Protein 3C9P (pdb70)

Solvent-accessible surface area: 6958 Å² total

Radius of gyration: 13.34 Å; Cα contacts (8 Å, |Δi|>4): 160; chains: 1; bounding box: 28×32×32 Å

Foldseek 3Di:
DAPCVQQFAQQVVLVVLQVLLVVLVFHSVQLLLLVCQAQVQDSVRSVVSNVPRHGNLRCLVVRPDGDPLLCVLFDDDPHDTLNPDPPPSSSVVSSRSLSVVSSVPDGSVRSCVVRVDDD

CATH classification: 1.10.8.290

B-factor: mean 17.33, std 6.87, range [8.44, 56.8]

Structure (mmCIF, N/CA/C/O backbone):
data_3C9P
#
_entry.id   3C9P
#
_cell.length_a   43.787
_cell.length_b   48.734
_cell.length_c   58.314
_cell.angle_alpha   90.00
_cell.angle_beta   90.00
_cell.angle_gamma   90.00
#
_symmetry.space_group_name_H-M   'P 21 21 21'
#
loop_
_entity.id
_entity.type
_entity.pdbx_description
1 polymer 'Uncharacterized protein SP1917'
2 non-polymer 1,2-ETHANEDIOL
3 water water
#
loop_
_atom_site.group_PDB
_atom_site.id
_atom_site.type_symbol
_atom_site.label_atom_id
_atom_site.label_alt_id
_atom_site.label_comp_id
_atom_site.label_asym_id
_atom_site.label_entity_id
_atom_site.label_seq_id
_atom_site.pdbx_PDB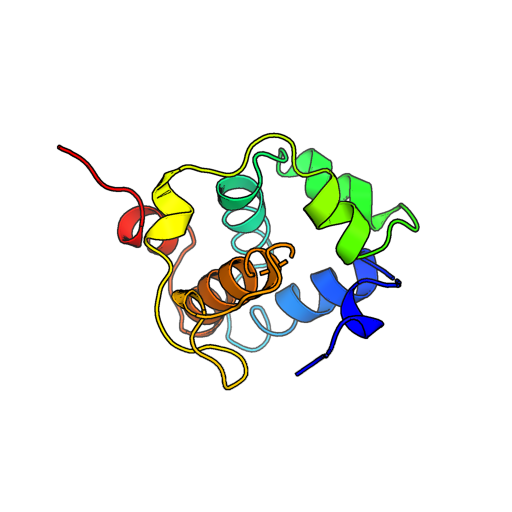_ins_code
_atom_site.Cartn_x
_atom_site.Cartn_y
_atom_site.Cartn_z
_atom_site.occupancy
_atom_site.B_iso_or_equiv
_atom_site.auth_seq_id
_atom_site.auth_comp_id
_atom_site.auth_asym_id
_atom_site.auth_atom_id
_atom_site.pdbx_PDB_model_num
ATOM 1 N N . ASN A 1 2 ? 19.170 7.313 8.531 1.00 33.06 -1 ASN A N 1
ATOM 2 C CA . ASN A 1 2 ? 18.320 7.910 7.448 1.00 32.90 -1 ASN A CA 1
ATOM 3 C C . ASN A 1 2 ? 18.669 9.383 7.114 1.00 32.40 -1 ASN A C 1
ATOM 4 O O . ASN A 1 2 ? 17.813 10.154 6.653 1.00 32.51 -1 ASN A O 1
ATOM 6 N N . ALA A 1 3 ? 19.924 9.769 7.352 1.00 31.78 0 ALA A N 1
ATOM 7 C CA . ALA A 1 3 ? 20.450 11.057 6.876 1.00 30.60 0 ALA A CA 1
ATOM 8 C C . ALA A 1 3 ? 20.771 10.976 5.381 1.00 29.72 0 ALA A C 1
ATOM 9 O O . ALA A 1 3 ? 21.721 10.283 4.965 1.00 30.11 0 ALA A O 1
ATOM 19 N N . SER A 1 5 ? 20.931 13.858 3.129 1.00 21.07 2 SER A N 1
ATOM 20 C CA . SER A 1 5 ? 21.450 15.068 2.520 1.00 17.94 2 SER A CA 1
ATOM 21 C C . SER A 1 5 ? 22.918 15.276 2.875 1.00 17.09 2 SER A C 1
ATOM 22 O O . SER A 1 5 ? 23.513 14.487 3.629 1.00 16.30 2 SER A O 1
ATOM 25 N N . GLN A 1 6 ? 23.484 16.357 2.339 1.00 15.93 3 GLN A N 1
ATOM 26 C CA . GLN A 1 6 ? 24.877 16.732 2.576 1.00 15.32 3 GLN A CA 1
ATOM 27 C C . GLN A 1 6 ? 25.124 17.206 4.016 1.00 14.42 3 GLN A C 1
ATOM 28 O O . GLN A 1 6 ? 26.270 17.321 4.436 1.00 14.46 3 GLN A O 1
ATOM 34 N N . LYS A 1 7 ? 24.054 17.464 4.767 1.00 13.29 4 LYS A N 1
ATOM 35 C CA . LYS A 1 7 ? 24.167 17.680 6.218 1.00 12.42 4 LYS A CA 1
ATOM 36 C C . LYS A 1 7 ? 24.936 16.526 6.887 1.00 11.99 4 LYS A C 1
ATOM 37 O O . LYS A 1 7 ? 25.685 16.745 7.839 1.00 11.52 4 LYS A O 1
ATOM 43 N N . LEU A 1 8 ? 24.773 15.314 6.370 1.00 11.16 5 LEU A N 1
ATOM 44 C CA . LEU A 1 8 ? 25.544 14.164 6.861 1.00 12.38 5 LEU A CA 1
ATOM 45 C C . LEU A 1 8 ? 27.071 14.380 6.838 1.00 12.77 5 LEU A C 1
ATOM 46 O O . LEU A 1 8 ? 27.787 13.934 7.739 1.00 13.37 5 LEU A O 1
ATOM 51 N N . TYR A 1 9 ? 27.565 15.031 5.797 1.00 12.74 6 TYR A N 1
ATOM 52 C CA . TYR A 1 9 ? 29.009 15.177 5.619 1.00 13.03 6 TYR A CA 1
ATOM 53 C C . TYR A 1 9 ? 29.661 15.908 6.789 1.00 13.09 6 TYR A C 1
ATOM 54 O O . TYR A 1 9 ? 30.840 15.713 7.050 1.00 14.09 6 TYR A O 1
ATOM 63 N N . ASN A 1 10 ? 28.902 16.766 7.471 1.00 13.53 7 ASN A N 1
ATOM 64 C CA . ASN A 1 10 ? 29.460 17.592 8.517 1.00 14.11 7 ASN A CA 1
ATOM 65 C C . ASN A 1 10 ? 29.174 17.065 9.906 1.00 13.94 7 ASN A C 1
ATOM 66 O O . ASN A 1 10 ? 29.600 17.675 10.884 1.00 14.53 7 ASN A O 1
ATOM 79 N N . LYS A 1 12 ? 29.848 14.533 12.983 1.00 11.81 9 LYS A N 1
ATOM 80 C CA . LYS A 1 12 ? 31.115 13.955 13.444 1.00 12.40 9 LYS A CA 1
ATOM 81 C C . LYS A 1 12 ? 31.254 12.478 13.095 1.00 11.28 9 LYS A C 1
ATOM 82 O O . LYS A 1 12 ? 30.334 11.691 13.323 1.00 11.16 9 LYS A O 1
ATOM 88 N N . PHE A 1 13 ? 32.416 12.106 12.543 1.00 11.35 10 PHE A N 1
ATOM 89 C CA . PHE A 1 13 ? 32.689 10.708 12.221 1.00 10.92 10 PHE A CA 1
ATOM 90 C C . PHE A 1 13 ? 32.363 9.757 13.373 1.00 11.05 10 PHE A C 1
ATOM 91 O O . PHE A 1 13 ? 31.694 8.741 13.182 1.00 11.53 10 PHE A O 1
ATOM 99 N N . ALA A 1 14 ? 32.839 10.070 14.570 1.00 10.33 11 ALA A N 1
ATOM 100 C CA . ALA A 1 14 ? 32.818 9.074 15.629 1.00 10.97 11 ALA A CA 1
ATOM 101 C C . ALA A 1 14 ? 31.385 8.659 15.997 1.00 11.17 11 ALA A C 1
ATOM 102 O O . ALA A 1 14 ? 31.074 7.479 16.020 1.00 11.01 11 ALA A O 1
ATOM 104 N N . ALA A 1 15 ? 30.508 9.626 16.251 1.00 10.73 12 ALA A N 1
ATOM 105 C CA . ALA A 1 15 ? 29.106 9.334 16.508 1.00 11.76 12 ALA A CA 1
ATOM 106 C C . ALA A 1 15 ? 28.397 8.607 15.382 1.00 11.87 12 ALA A C 1
ATOM 107 O O . ALA A 1 15 ? 27.638 7.662 15.622 1.00 11.84 12 ALA A O 1
ATOM 109 N N . VAL A 1 16 ? 28.601 9.061 14.149 1.00 11.62 13 VAL A N 1
ATOM 110 C CA . VAL A 1 16 ? 27.982 8.376 13.001 1.00 11.46 13 VAL A CA 1
ATOM 111 C C . VAL A 1 16 ? 28.451 6.907 12.895 1.00 11.60 13 VAL A C 1
ATOM 112 O O . VAL A 1 16 ? 27.630 5.995 12.695 1.00 9.57 13 VAL A O 1
ATOM 116 N N . TYR A 1 17 ? 29.767 6.691 12.998 1.00 10.90 14 TYR A N 1
ATOM 117 C CA . TYR A 1 17 ? 30.331 5.358 12.873 1.00 11.85 14 TYR A CA 1
ATOM 118 C C . TYR A 1 17 ? 29.900 4.449 14.018 1.00 11.70 14 TYR A C 1
ATOM 119 O O . TYR A 1 17 ? 29.570 3.249 13.804 1.00 12.34 14 TYR A O 1
ATOM 128 N N . LEU A 1 18 ? 29.875 4.998 15.234 1.00 11.73 15 LEU A N 1
ATOM 129 C CA . LEU A 1 18 ? 29.386 4.226 16.388 1.00 12.18 15 LEU A CA 1
ATOM 130 C C . LEU A 1 18 ? 27.900 3.837 16.284 1.00 12.58 15 LEU A C 1
ATOM 131 O O . LEU A 1 18 ? 27.486 2.760 16.743 1.00 12.78 15 LEU A O 1
ATOM 136 N N . ALA A 1 19 ? 27.101 4.684 15.646 1.00 13.19 16 ALA A N 1
ATOM 137 C CA . ALA A 1 19 ? 25.711 4.306 15.347 1.00 13.71 16 ALA A CA 1
ATOM 138 C C . ALA A 1 19 ? 25.604 3.135 14.364 1.00 14.33 16 ALA A C 1
ATOM 139 O O . ALA A 1 19 ? 24.697 2.314 14.499 1.00 14.25 16 ALA A O 1
ATOM 141 N N . LEU A 1 20 ? 26.496 3.066 13.363 1.00 14.80 17 LEU A N 1
ATOM 142 C CA . LEU A 1 20 ? 26.566 1.893 12.459 1.00 15.95 17 LEU A CA 1
ATOM 143 C C . LEU A 1 20 ? 26.827 0.615 13.259 1.00 16.24 17 LEU A C 1
ATOM 144 O O . LEU A 1 20 ? 26.138 -0.403 13.107 1.00 15.96 17 LEU A O 1
ATOM 149 N N . ILE A 1 21 ? 27.831 0.685 14.126 1.00 15.99 18 ILE A N 1
ATOM 150 C CA . ILE A 1 21 ? 28.168 -0.431 15.016 1.00 16.52 18 ILE A CA 1
ATOM 151 C C . ILE A 1 21 ? 26.985 -0.832 15.896 1.00 15.87 18 ILE A C 1
ATOM 152 O O . ILE A 1 21 ? 26.692 -2.020 16.048 1.00 16.03 18 ILE A O 1
ATOM 157 N N . ALA A 1 22 ? 26.295 0.151 16.457 1.00 15.52 19 ALA A N 1
ATOM 158 C CA . ALA A 1 22 ? 25.153 -0.144 17.320 1.00 15.16 19 ALA A CA 1
ATOM 159 C C . ALA A 1 22 ? 24.069 -0.918 16.566 1.00 15.10 19 ALA A C 1
ATOM 160 O O . ALA A 1 22 ? 23.489 -1.819 17.135 1.00 14.21 19 ALA A O 1
ATOM 162 N N . LYS A 1 23 ? 23.792 -0.529 15.310 1.00 15.17 20 LYS A N 1
ATOM 163 C CA A LYS A 1 23 ? 22.844 -1.239 14.446 0.50 15.42 20 LYS A CA 1
ATOM 164 C CA B LYS A 1 23 ? 22.833 -1.239 14.454 0.50 15.42 20 LYS A CA 1
ATOM 165 C C . LYS A 1 23 ? 23.239 -2.702 14.318 1.00 15.18 20 LYS A C 1
ATOM 166 O O . LYS A 1 23 ? 22.403 -3.600 14.463 1.00 15.08 20 LYS A O 1
ATOM 177 N N . VAL A 1 24 ? 24.522 -2.944 14.038 1.00 13.78 21 VAL A N 1
ATOM 178 C CA . VAL A 1 24 ? 24.981 -4.317 13.864 1.00 13.68 21 VAL A CA 1
ATOM 179 C C . VAL A 1 24 ? 24.937 -5.101 15.180 1.00 12.74 21 VAL A C 1
ATOM 180 O O . VAL A 1 24 ? 24.498 -6.258 15.214 1.00 13.12 21 VAL A O 1
ATOM 184 N N . GLU A 1 25 ? 25.361 -4.480 16.272 1.00 12.31 22 GLU A N 1
ATOM 185 C CA . GLU A 1 25 ? 25.334 -5.183 17.568 1.00 12.87 22 GLU A CA 1
ATOM 186 C C . GLU A 1 25 ? 23.931 -5.502 18.022 1.00 12.94 22 GLU A C 1
ATOM 187 O O . GLU A 1 25 ? 23.704 -6.571 18.603 1.00 13.15 22 GLU A O 1
ATOM 193 N N . ARG A 1 26 ? 22.986 -4.590 17.769 1.00 12.83 23 ARG A N 1
ATOM 194 C CA . ARG A 1 26 ? 21.562 -4.822 18.094 1.00 14.19 23 ARG A CA 1
ATOM 195 C C . ARG A 1 26 ? 20.987 -6.049 17.390 1.00 13.93 23 ARG A C 1
ATOM 196 O O . ARG A 1 26 ? 20.009 -6.672 17.865 1.00 13.96 23 ARG A O 1
ATOM 204 N N . LYS A 1 27 ? 21.597 -6.399 16.264 1.00 14.48 24 LYS A N 1
ATOM 205 C CA . LYS A 1 27 ? 21.186 -7.589 15.505 1.00 15.82 24 LYS A CA 1
ATOM 206 C C . LYS A 1 27 ? 22.122 -8.774 15.688 1.00 16.10 24 LYS A C 1
ATOM 207 O O . LYS A 1 27 ? 22.119 -9.707 14.869 1.00 17.22 24 LYS A O 1
ATOM 213 N N . GLY A 1 28 ? 22.898 -8.748 16.757 1.00 15.77 25 GLY A N 1
ATOM 214 C CA . GLY A 1 28 ? 23.734 -9.888 17.127 1.00 17.05 25 GLY A CA 1
ATOM 215 C C . GLY A 1 28 ? 25.088 -9.990 16.439 1.00 17.42 25 GLY A C 1
ATOM 216 O O . GLY A 1 28 ? 25.829 -10.955 16.671 1.00 17.75 25 GLY A O 1
ATOM 217 N N . GLY A 1 29 ? 25.420 -9.002 15.603 1.00 17.36 26 GLY A N 1
ATOM 218 C CA . GLY A 1 29 ? 26.725 -8.962 14.952 1.00 16.75 26 GLY A CA 1
ATOM 219 C C . GLY A 1 29 ? 27.824 -8.384 15.841 1.00 16.66 26 GLY A C 1
ATOM 220 O O . GLY A 1 29 ? 27.587 -8.060 17.008 1.00 17.21 26 GLY A O 1
ATOM 221 N N . LYS A 1 30 ? 29.020 -8.220 15.275 1.00 16.49 27 LYS A N 1
ATOM 222 C CA A LYS A 1 30 ? 30.200 -7.809 16.049 0.50 16.07 27 LYS A CA 1
ATOM 223 C CA B LYS A 1 30 ? 30.201 -7.805 16.048 0.50 15.73 27 LYS A CA 1
ATOM 224 C C . LYS A 1 30 ? 30.799 -6.512 15.506 1.00 15.02 27 LYS A C 1
ATOM 225 O O . LYS A 1 30 ? 30.883 -6.328 14.303 1.00 13.43 27 LYS A O 1
ATOM 236 N N . ALA A 1 31 ? 31.248 -5.636 16.401 1.00 13.94 28 ALA A N 1
ATOM 237 C CA . ALA A 1 31 ? 31.900 -4.383 15.999 1.00 13.89 28 ALA A CA 1
ATOM 238 C C . ALA A 1 31 ? 33.061 -4.614 15.029 1.00 14.29 28 ALA A C 1
ATOM 239 O O . ALA A 1 31 ? 33.247 -3.846 14.059 1.00 13.36 28 ALA A O 1
ATOM 241 N N . GLU A 1 32 ? 33.855 -5.654 15.298 1.00 12.80 29 GLU A N 1
ATOM 242 C CA . GLU A 1 32 ? 34.998 -5.982 14.455 1.00 13.57 29 GLU A CA 1
ATOM 243 C C . GLU A 1 32 ? 34.605 -6.167 12.989 1.00 12.88 29 GLU A C 1
ATOM 244 O O . GLU A 1 32 ? 35.347 -5.772 12.112 1.00 11.94 29 GLU A O 1
ATOM 250 N N . SER A 1 33 ? 33.424 -6.727 12.718 1.00 12.29 30 SER A N 1
ATOM 251 C CA A SER A 1 33 ? 32.979 -6.947 11.337 0.50 11.85 30 SER A CA 1
ATOM 252 C CA B SER A 1 33 ? 33.028 -6.958 11.334 0.50 12.36 30 SER A CA 1
ATOM 253 C C . SER A 1 33 ? 32.798 -5.634 10.571 1.00 12.21 30 SER A C 1
ATOM 254 O O . SER A 1 33 ? 33.083 -5.548 9.356 1.00 11.82 30 SER A O 1
ATOM 259 N N . VAL A 1 34 ? 32.307 -4.621 11.277 1.00 11.87 31 VAL A N 1
ATOM 260 C CA . VAL A 1 34 ? 32.134 -3.280 10.727 1.00 11.15 31 VAL A CA 1
ATOM 261 C C . VAL A 1 34 ? 33.476 -2.674 10.381 1.00 11.03 31 VAL A C 1
ATOM 262 O O . VAL A 1 34 ? 33.640 -2.129 9.266 1.00 10.44 31 VAL A O 1
ATOM 266 N N . HIS A 1 35 ? 34.433 -2.753 11.310 1.00 10.59 32 HIS A N 1
ATOM 267 C CA . HIS A 1 35 ? 35.782 -2.237 11.037 1.00 10.91 32 HIS A CA 1
ATOM 268 C C . HIS A 1 35 ? 36.359 -2.908 9.781 1.00 11.35 32 HIS A C 1
ATOM 269 O O . HIS A 1 35 ? 36.988 -2.245 8.962 1.00 11.97 32 HIS A O 1
ATOM 276 N N . GLN A 1 36 ? 36.190 -4.230 9.684 1.00 11.50 33 GLN A N 1
ATOM 277 C CA A GLN A 1 36 ? 36.732 -5.029 8.577 0.50 11.98 33 GLN A CA 1
ATOM 278 C CA B GLN A 1 36 ? 36.737 -5.018 8.570 0.50 11.98 33 GLN A CA 1
ATOM 279 C C . GLN A 1 36 ? 36.155 -4.592 7.217 1.00 11.77 33 GLN A C 1
ATOM 280 O O . GLN A 1 36 ? 36.896 -4.386 6.264 1.00 10.77 33 GLN A O 1
ATOM 291 N N . VAL A 1 37 ? 34.834 -4.446 7.120 1.00 11.50 34 VAL A N 1
ATOM 292 C CA . VAL A 1 37 ? 34.244 -4.021 5.818 1.00 11.12 34 VAL A CA 1
ATOM 293 C C . VAL A 1 37 ? 34.552 -2.540 5.504 1.00 11.76 34 VAL A C 1
ATOM 294 O O . VAL A 1 37 ? 34.704 -2.175 4.343 1.00 11.68 34 VAL A O 1
ATOM 298 N N . THR A 1 38 ? 34.671 -1.701 6.534 1.00 10.69 35 THR A N 1
ATOM 299 C CA . THR A 1 38 ? 35.017 -0.297 6.328 1.00 11.08 35 THR A CA 1
ATOM 300 C C . THR A 1 38 ? 36.457 -0.212 5.786 1.00 11.65 35 THR A C 1
ATOM 301 O O . THR A 1 38 ? 36.724 0.516 4.825 1.00 12.30 35 THR A O 1
ATOM 305 N N . SER A 1 39 ? 37.368 -0.922 6.433 1.00 10.72 36 SER A N 1
ATOM 306 C CA . SER A 1 39 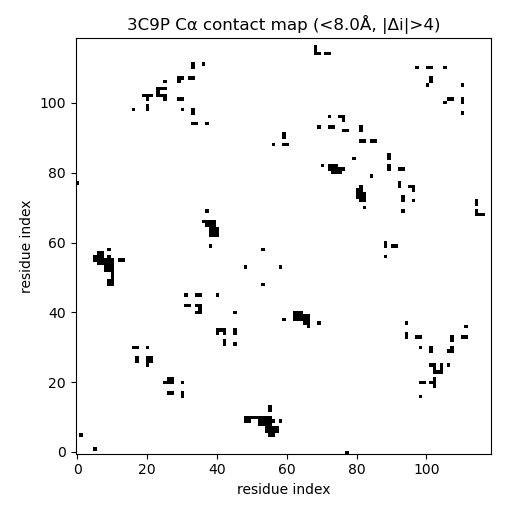? 38.766 -1.014 5.986 1.00 11.28 36 SER A CA 1
ATOM 307 C C . SER A 1 39 ? 38.883 -1.520 4.527 1.00 11.81 36 SER A C 1
ATOM 308 O O . SER A 1 39 ? 39.601 -0.950 3.709 1.00 11.26 36 SER A O 1
ATOM 311 N N . TRP A 1 40 ? 38.157 -2.586 4.215 1.00 11.86 37 TRP A N 1
ATOM 312 C CA . TRP A 1 40 ? 38.136 -3.135 2.859 1.00 12.21 37 TRP A CA 1
ATOM 313 C C . TRP A 1 40 ? 37.705 -2.092 1.826 1.00 11.87 37 TRP A C 1
ATOM 314 O O . TRP A 1 40 ? 38.379 -1.882 0.819 1.00 11.13 37 TRP A O 1
ATOM 325 N N . LEU A 1 41 ? 36.606 -1.408 2.108 1.00 10.86 38 LEU A N 1
ATOM 326 C CA . LEU A 1 41 ? 36.051 -0.420 1.187 1.00 12.19 38 LEU A CA 1
ATOM 327 C C . LEU A 1 41 ? 36.968 0.763 0.932 1.00 11.98 38 LEU A C 1
ATOM 328 O O . LEU A 1 41 ? 37.171 1.171 -0.225 1.00 11.38 38 LEU A O 1
ATOM 333 N N . THR A 1 42 ? 37.510 1.316 2.012 1.00 11.76 39 THR A N 1
ATOM 334 C CA . THR A 1 42 ? 38.190 2.604 1.952 1.00 11.30 39 THR A CA 1
ATOM 335 C C . THR A 1 42 ? 39.713 2.513 1.813 1.00 11.21 39 THR A C 1
ATOM 336 O O . THR A 1 42 ? 40.342 3.473 1.392 1.00 11.95 39 THR A O 1
ATOM 340 N N . GLY A 1 43 ? 40.312 1.386 2.182 1.00 10.95 40 GLY A N 1
ATOM 341 C CA . GLY A 1 43 ? 41.772 1.279 2.212 1.00 11.73 40 GLY A CA 1
ATOM 342 C C . GLY A 1 43 ? 42.406 1.718 3.534 1.00 12.28 40 GLY A C 1
ATOM 343 O O . GLY A 1 43 ? 43.599 1.531 3.733 1.00 13.07 40 GLY A O 1
ATOM 344 N N . TYR A 1 44 ? 41.623 2.316 4.434 1.00 12.71 41 TYR A N 1
ATOM 345 C CA . TYR A 1 44 ? 42.086 2.604 5.806 1.00 13.26 41 TYR A CA 1
ATOM 346 C C . TYR A 1 44 ? 42.397 1.286 6.511 1.00 14.00 41 TYR A C 1
ATOM 347 O O . TYR A 1 44 ? 41.647 0.316 6.338 1.00 12.65 41 TYR A O 1
ATOM 356 N N . GLU A 1 45 ? 43.481 1.262 7.293 1.00 14.28 42 GLU A N 1
ATOM 357 C CA . GLU A 1 45 ? 43.781 0.138 8.198 1.00 15.44 42 GLU A CA 1
ATOM 358 C C . GLU A 1 45 ? 42.741 0.181 9.310 1.00 15.35 42 GLU A C 1
ATOM 359 O O . GLU A 1 45 ? 42.243 1.244 9.628 1.00 14.39 42 GLU A O 1
ATOM 365 N N . VAL A 1 46 ? 42.364 -0.967 9.861 1.00 14.85 43 VAL A N 1
ATOM 366 C CA . VAL A 1 46 ? 41.428 -0.969 10.984 1.00 15.93 43 VAL A CA 1
ATOM 367 C C . VAL A 1 46 ? 41.918 -0.019 12.081 1.00 15.09 43 VAL A C 1
ATOM 368 O O . VAL A 1 46 ? 41.113 0.714 12.672 1.00 15.34 43 VAL A O 1
ATOM 372 N N . SER A 1 47 ? 43.232 0.005 12.324 1.00 14.31 44 SER A N 1
ATOM 373 C CA . SER A 1 47 ? 43.770 0.866 13.381 1.00 15.04 44 SER A CA 1
ATOM 374 C C . SER A 1 47 ? 43.561 2.344 13.050 1.00 15.67 44 SER A C 1
ATOM 375 O O . SER A 1 47 ? 43.392 3.151 13.968 1.00 14.57 44 SER A O 1
ATOM 378 N N . ASP A 1 48 ? 43.602 2.680 11.749 1.00 16.01 45 ASP A N 1
ATOM 379 C CA . ASP A 1 48 ? 43.280 4.028 11.259 1.00 16.90 45 ASP A CA 1
ATOM 380 C C . ASP A 1 48 ? 41.832 4.394 11.577 1.00 16.22 45 ASP A C 1
ATOM 381 O O . ASP A 1 48 ? 41.532 5.489 12.071 1.00 15.95 45 ASP A O 1
ATOM 386 N N . VAL A 1 49 ? 40.924 3.479 11.276 1.00 15.55 46 VAL A N 1
ATOM 387 C CA . VAL A 1 49 ? 39.497 3.713 11.554 1.00 15.79 46 VAL A CA 1
ATOM 388 C C . VAL A 1 49 ? 39.280 3.978 13.057 1.00 15.71 46 VAL A C 1
ATOM 389 O O . VAL A 1 49 ? 38.634 4.969 13.446 1.00 15.16 46 VAL A O 1
ATOM 393 N N . LEU A 1 50 ? 39.873 3.127 13.899 1.00 15.40 47 LEU A N 1
ATOM 394 C CA . LEU A 1 50 ? 39.758 3.274 15.346 1.00 16.00 47 LEU A CA 1
ATOM 395 C C . LEU A 1 50 ? 40.394 4.562 15.863 1.00 16.35 47 LEU A C 1
ATOM 396 O O . LEU A 1 50 ? 39.870 5.182 16.785 1.00 16.16 47 LEU A O 1
ATOM 401 N N . ALA A 1 51 ? 41.513 4.974 15.265 1.00 16.11 48 ALA A N 1
ATOM 402 C CA . ALA A 1 51 ? 42.171 6.226 15.671 1.00 16.18 48 ALA A CA 1
ATOM 403 C C . ALA A 1 51 ? 41.236 7.425 15.445 1.00 16.42 48 ALA A C 1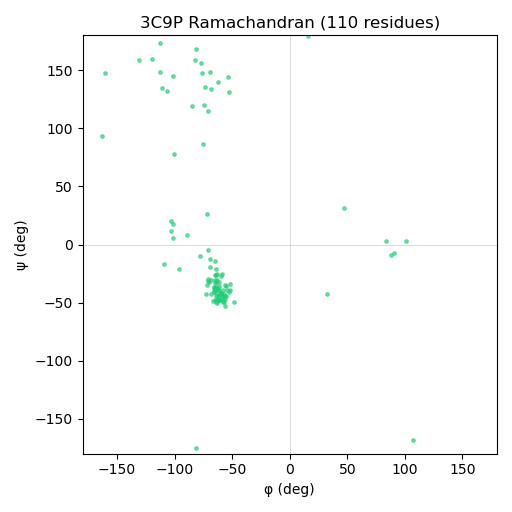
ATOM 404 O O . ALA A 1 51 ? 41.207 8.363 16.258 1.00 15.33 48 ALA A O 1
ATOM 406 N N . CYS A 1 52 ? 40.439 7.367 14.369 1.00 16.55 49 CYS A N 1
ATOM 407 C CA . CYS A 1 52 ? 39.498 8.443 14.032 1.00 17.52 49 CYS A CA 1
ATOM 408 C C . CYS A 1 52 ? 38.386 8.644 15.066 1.00 17.36 49 CYS A C 1
ATOM 409 O O . CYS A 1 52 ? 37.765 9.706 15.113 1.00 16.56 49 CYS A O 1
ATOM 412 N N . LEU A 1 53 ? 38.126 7.623 15.880 1.00 17.05 50 LEU A N 1
ATOM 413 C CA . LEU A 1 53 ? 37.167 7.753 16.965 1.00 17.25 50 LEU A CA 1
ATOM 414 C C . LEU A 1 53 ? 37.629 8.793 17.983 1.00 17.87 50 LEU A C 1
ATOM 415 O O . LEU A 1 53 ? 36.806 9.359 18.705 1.00 17.81 50 LEU A O 1
ATOM 420 N N . ASP A 1 54 ? 38.938 9.026 18.072 1.00 17.90 51 ASP A N 1
ATOM 421 C CA . ASP A 1 54 ? 39.462 10.010 19.048 1.00 19.26 51 ASP A CA 1
ATOM 422 C C . ASP A 1 54 ? 39.804 11.352 18.384 1.00 20.40 51 ASP A C 1
ATOM 423 O O . ASP A 1 54 ? 40.527 12.182 18.946 1.00 21.50 51 ASP A O 1
ATOM 428 N N . ARG A 1 55 ? 39.271 11.564 17.184 1.00 20.45 52 ARG A N 1
ATOM 429 C CA . ARG A 1 55 ? 39.459 12.804 16.446 1.00 21.91 52 ARG A CA 1
ATOM 430 C C . ARG A 1 55 ? 38.099 13.458 16.185 1.00 20.61 52 ARG A C 1
ATOM 431 O O . ARG A 1 55 ? 37.052 12.796 16.264 1.00 20.07 52 ARG A O 1
ATOM 439 N N . ASP A 1 56 ? 38.119 14.756 15.903 1.00 20.24 53 ASP A N 1
ATOM 440 C CA A ASP A 1 56 ? 36.845 15.444 15.656 0.50 20.18 53 ASP A CA 1
ATOM 441 C CA B ASP A 1 56 ? 36.945 15.592 15.655 0.50 20.72 53 ASP A CA 1
ATOM 442 C C . ASP A 1 56 ? 36.518 15.551 14.171 1.00 20.15 53 ASP A C 1
ATOM 443 O O . ASP A 1 56 ? 35.622 16.304 13.753 1.00 21.53 53 ASP A O 1
ATOM 452 N N . VAL A 1 57 ? 37.181 14.716 13.376 1.00 17.99 54 VAL A N 1
ATOM 453 C CA . VAL A 1 57 ? 36.953 14.636 11.929 1.00 16.60 54 VAL A CA 1
ATOM 454 C C . VAL A 1 57 ? 35.464 14.399 11.623 1.00 15.42 54 VAL A C 1
ATOM 455 O O . VAL A 1 57 ? 34.776 13.709 12.377 1.00 15.73 54 VAL A O 1
ATOM 459 N N . THR A 1 58 ? 34.973 14.991 10.537 1.00 13.50 55 THR A N 1
ATOM 460 C CA . THR A 1 58 ? 33.593 14.775 10.116 1.00 12.82 55 THR A CA 1
ATOM 461 C C . THR A 1 58 ? 33.481 13.490 9.336 1.00 12.87 55 THR A C 1
ATOM 462 O O . THR A 1 58 ? 34.482 12.967 8.797 1.00 11.85 55 THR A O 1
ATOM 466 N N . TYR A 1 59 ? 32.264 12.970 9.287 1.00 12.32 56 TYR A N 1
ATOM 467 C CA . TYR A 1 59 ? 31.983 11.773 8.495 1.00 12.23 56 TYR A CA 1
ATOM 468 C C . TYR A 1 59 ? 32.371 11.995 7.038 1.00 12.59 56 TYR A C 1
ATOM 469 O O . TYR A 1 59 ? 32.990 11.120 6.406 1.00 12.93 56 TYR A O 1
ATOM 478 N N . GLY A 1 60 ? 32.052 13.178 6.510 1.00 12.07 57 GLY A N 1
ATOM 479 C CA . GLY A 1 60 ? 32.396 13.484 5.120 1.00 12.54 57 GLY A CA 1
ATOM 480 C C . GLY A 1 60 ? 33.910 13.476 4.920 1.00 13.19 57 GLY A C 1
ATOM 481 O O . GLY A 1 60 ? 34.425 12.931 3.933 1.00 12.66 57 GLY A O 1
ATOM 482 N N . ASP A 1 61 ? 34.623 14.093 5.849 1.00 13.00 58 ASP A N 1
ATOM 483 C CA . ASP A 1 61 ? 36.076 14.193 5.718 1.00 13.42 58 ASP A CA 1
ATOM 484 C C . ASP A 1 61 ? 36.791 12.832 5.854 1.00 13.15 58 ASP A C 1
ATOM 485 O O . ASP A 1 61 ? 37.842 12.623 5.233 1.00 12.57 58 ASP A O 1
ATOM 490 N N . PHE A 1 62 ? 36.218 11.923 6.642 1.00 12.54 59 PHE A N 1
ATOM 491 C CA . PHE A 1 62 ? 36.676 10.515 6.689 1.00 11.80 59 PHE A CA 1
ATOM 492 C C . PHE A 1 62 ? 36.656 9.856 5.296 1.00 12.30 59 PHE A C 1
ATOM 493 O O . PHE A 1 62 ? 37.663 9.293 4.840 1.00 11.17 59 PHE A O 1
ATOM 501 N N . PHE A 1 63 ? 35.509 9.936 4.627 1.00 11.97 60 PHE A N 1
ATOM 502 C CA . PHE A 1 63 ? 35.380 9.462 3.247 1.00 12.50 60 PHE A CA 1
ATOM 503 C C . PHE A 1 63 ? 36.188 10.233 2.208 1.00 12.88 60 PHE A C 1
ATOM 504 O O . PHE A 1 63 ? 36.730 9.609 1.286 1.00 14.48 60 PHE A O 1
ATOM 512 N N . ARG A 1 64 ? 36.289 11.557 2.349 1.00 12.55 61 ARG A N 1
ATOM 513 C CA . ARG A 1 64 ? 37.059 12.350 1.376 1.00 13.60 61 ARG A CA 1
ATOM 514 C C . ARG A 1 64 ? 38.522 11.952 1.397 1.00 13.23 61 ARG A C 1
ATOM 515 O O . ARG A 1 64 ? 39.198 12.042 0.381 1.00 14.70 61 ARG A O 1
ATOM 523 N N . GLN A 1 65 ? 38.999 11.522 2.551 1.00 12.22 62 GLN A N 1
ATOM 524 C CA . GLN A 1 65 ? 40.431 11.214 2.734 1.00 14.45 62 GLN A CA 1
ATOM 525 C C . GLN A 1 65 ? 40.800 9.726 2.733 1.00 13.40 62 GLN A C 1
ATOM 526 O O . GLN A 1 65 ? 41.960 9.346 3.074 1.00 14.34 62 GLN A O 1
ATOM 532 N N . ALA A 1 66 ? 39.847 8.888 2.341 1.00 12.48 63 ALA A N 1
ATOM 533 C CA . ALA A 1 66 ? 40.084 7.443 2.241 1.00 11.85 63 ALA A CA 1
ATOM 534 C C . ALA A 1 66 ? 41.311 7.204 1.378 1.00 12.46 63 ALA A C 1
ATOM 535 O O . ALA A 1 66 ? 41.461 7.809 0.300 1.00 12.74 63 ALA A O 1
ATOM 537 N N . PRO A 1 67 ? 42.236 6.368 1.862 1.00 12.47 64 PRO A N 1
ATOM 538 C CA . PRO A 1 67 ? 43.486 6.221 1.090 1.00 11.81 64 PRO A CA 1
ATOM 539 C C . PRO A 1 67 ? 43.373 5.491 -0.246 1.00 11.35 64 PRO A C 1
ATOM 540 O O . PRO A 1 67 ? 44.132 5.787 -1.163 1.00 12.52 64 PRO A O 1
ATOM 544 N N . TYR A 1 68 ? 42.472 4.524 -0.366 1.00 11.34 65 TYR A N 1
ATOM 545 C CA . TYR A 1 68 ? 42.462 3.691 -1.560 1.00 11.74 65 TYR A CA 1
ATOM 546 C C . TYR A 1 68 ? 41.146 2.940 -1.694 1.00 11.85 65 TYR A C 1
ATOM 547 O O . TYR A 1 68 ? 41.003 1.832 -1.175 1.00 11.63 65 TYR A O 1
ATOM 556 N N . TYR A 1 69 ? 40.201 3.513 -2.427 1.00 11.44 66 TYR A N 1
ATOM 557 C CA . TYR A 1 69 ? 38.911 2.834 -2.578 1.00 11.84 66 TYR A CA 1
ATOM 558 C C . TYR A 1 69 ? 39.098 1.585 -3.405 1.00 12.22 66 TYR A C 1
ATOM 559 O O . TYR A 1 69 ? 39.760 1.632 -4.458 1.00 12.62 66 TYR A O 1
ATOM 568 N N . VAL A 1 70 ? 38.513 0.480 -2.942 1.00 12.76 67 VAL A N 1
ATOM 569 C CA . VAL A 1 70 ? 38.718 -0.839 -3.567 1.00 13.39 67 VAL A CA 1
ATOM 570 C C . VAL A 1 70 ? 37.948 -0.897 -4.897 1.00 13.80 67 VAL A C 1
ATOM 571 O O . VAL A 1 70 ? 36.804 -0.420 -4.974 1.00 13.48 67 VAL A O 1
ATOM 575 N N . PRO A 1 71 ? 38.586 -1.426 -5.963 1.00 14.09 68 PRO A N 1
ATOM 576 C CA . PRO A 1 71 ? 37.921 -1.486 -7.260 1.00 14.40 68 PRO A CA 1
ATOM 577 C C . PRO A 1 71 ? 36.571 -2.232 -7.230 1.00 13.55 68 PRO A C 1
ATOM 578 O O . PRO A 1 71 ? 35.644 -1.827 -7.913 1.00 12.59 68 PRO A O 1
ATOM 582 N N . GLU A 1 72 ? 36.462 -3.272 -6.408 1.00 13.02 69 GLU A N 1
ATOM 583 C CA . GLU A 1 72 ? 35.276 -4.125 -6.400 1.00 12.24 69 GLU A CA 1
ATOM 584 C C . GLU A 1 72 ? 34.048 -3.428 -5.806 1.00 11.81 69 GLU A C 1
ATOM 585 O O . GLU A 1 72 ? 32.951 -3.981 -5.805 1.00 12.43 69 GLU A O 1
ATOM 591 N N . ARG A 1 73 ? 34.230 -2.209 -5.302 1.00 11.05 70 ARG A N 1
ATOM 592 C CA . ARG A 1 73 ? 33.120 -1.495 -4.670 1.00 11.55 70 ARG A CA 1
ATOM 593 C C . ARG A 1 73 ? 32.060 -1.079 -5.694 1.00 11.06 70 ARG A C 1
ATOM 594 O O . ARG A 1 73 ? 30.918 -0.811 -5.341 1.00 12.18 70 ARG A O 1
ATOM 602 N N . ILE A 1 74 ? 32.443 -1.042 -6.974 1.00 10.50 71 ILE A N 1
ATOM 603 C CA . ILE A 1 74 ? 31.518 -0.732 -8.057 1.00 10.37 71 ILE A CA 1
ATOM 604 C C . ILE A 1 74 ? 30.416 -1.824 -8.148 1.00 10.09 71 ILE A C 1
ATOM 605 O O . ILE A 1 74 ? 29.301 -1.572 -8.627 1.00 8.92 71 ILE A O 1
ATOM 610 N N . ALA A 1 75 ? 30.737 -3.030 -7.693 1.00 9.19 72 ALA A N 1
ATOM 611 C CA . ALA A 1 75 ? 29.758 -4.130 -7.670 1.00 9.37 72 ALA A CA 1
ATOM 612 C C . ALA A 1 75 ? 28.751 -4.055 -6.512 1.00 9.56 72 ALA A C 1
ATOM 613 O O . ALA A 1 75 ? 27.784 -4.835 -6.497 1.00 9.66 72 ALA A O 1
ATOM 615 N N . ILE A 1 76 ? 28.978 -3.145 -5.552 1.00 10.62 73 ILE A N 1
ATOM 616 C CA . ILE A 1 76 ? 28.012 -2.891 -4.475 1.00 11.80 73 ILE A CA 1
ATOM 617 C C . ILE A 1 76 ? 26.836 -2.078 -5.049 1.00 12.89 73 ILE A C 1
ATOM 618 O O . ILE A 1 76 ? 26.811 -0.821 -5.019 1.00 13.17 73 ILE A O 1
ATOM 623 N N . THR A 1 77 ? 25.871 -2.806 -5.601 1.00 13.62 74 THR A N 1
ATOM 624 C CA . THR A 1 77 ? 24.717 -2.185 -6.270 1.00 14.67 74 THR A CA 1
ATOM 625 C C . THR A 1 77 ? 23.435 -2.477 -5.459 1.00 15.80 74 THR A C 1
ATOM 626 O O . THR 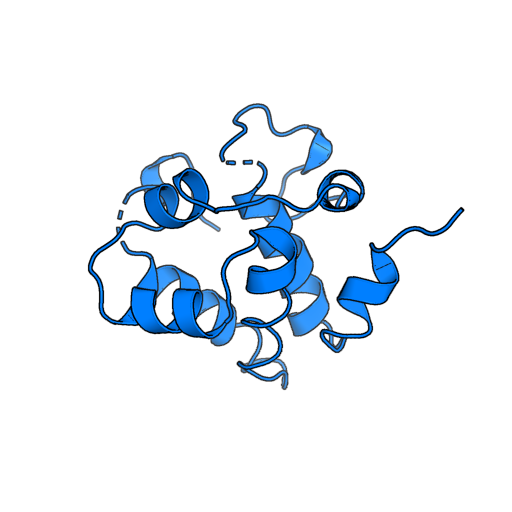A 1 77 ? 23.473 -3.229 -4.480 1.00 16.66 74 THR A O 1
ATOM 630 N N . GLY A 1 78 ? 22.314 -1.880 -5.851 1.00 16.47 75 GLY A N 1
ATOM 631 C CA . GLY A 1 78 ? 21.042 -2.145 -5.173 1.00 17.69 75 GLY A CA 1
ATOM 632 C C . GLY A 1 78 ? 20.599 -0.978 -4.317 1.00 18.66 75 GLY A C 1
ATOM 633 O O . GLY A 1 78 ? 21.175 0.106 -4.391 1.00 18.90 75 GLY A O 1
ATOM 634 N N . LYS A 1 79 ? 19.601 -1.217 -3.480 1.00 19.91 76 LYS A N 1
ATOM 635 C CA . LYS A 1 79 ? 18.924 -0.164 -2.737 1.00 21.01 76 LYS A CA 1
ATOM 636 C C . LYS A 1 79 ? 19.411 -0.126 -1.306 1.00 21.73 76 LYS A C 1
ATOM 637 O O . LYS A 1 79 ? 19.693 -1.163 -0.710 1.00 22.01 76 LYS A O 1
ATOM 643 N N . ILE A 1 80 ? 19.487 1.077 -0.757 1.00 22.28 77 ILE A N 1
ATOM 644 C CA . ILE A 1 80 ? 19.788 1.272 0.655 1.00 23.44 77 ILE A CA 1
ATOM 645 C C . ILE A 1 80 ? 19.312 2.672 1.000 1.00 24.56 77 ILE A C 1
ATOM 646 O O . ILE A 1 80 ? 19.318 3.559 0.144 1.00 24.91 77 ILE A O 1
ATOM 651 N N . CYS A 1 81 ? 18.865 2.864 2.240 1.00 26.12 78 CYS A N 1
ATOM 652 C CA . CYS A 1 81 ? 18.375 4.167 2.710 1.00 27.20 78 CYS A CA 1
ATOM 653 C C . CYS A 1 81 ? 17.399 4.809 1.718 1.00 26.60 78 CYS A C 1
ATOM 654 O O . CYS A 1 81 ? 17.372 6.039 1.586 1.00 27.48 78 CYS A O 1
ATOM 657 N N . GLY A 1 82 ? 16.641 3.983 0.995 1.00 25.55 79 GLY A N 1
ATOM 658 C CA . GLY A 1 82 ? 15.613 4.452 0.041 1.00 24.11 79 GLY A CA 1
ATOM 659 C C . GLY A 1 82 ? 15.993 4.693 -1.427 1.00 23.45 79 GLY A C 1
ATOM 660 O O . GLY A 1 82 ? 15.115 4.961 -2.263 1.00 23.12 79 GLY A O 1
ATOM 661 N N . VAL A 1 83 ? 17.291 4.600 -1.755 1.00 21.47 80 VAL A N 1
ATOM 662 C CA . VAL A 1 83 ? 17.776 5.007 -3.077 1.00 19.35 80 VAL A CA 1
ATOM 663 C C . VAL A 1 83 ? 18.678 3.960 -3.736 1.00 18.04 80 VAL A C 1
ATOM 664 O O . VAL A 1 83 ? 19.258 3.101 -3.062 1.00 17.01 80 VAL A O 1
ATOM 668 N N . ARG A 1 84 ? 18.799 4.047 -5.058 1.00 16.45 81 ARG A N 1
ATOM 669 C CA . ARG A 1 84 ? 19.641 3.112 -5.797 1.00 15.50 81 ARG A CA 1
ATOM 670 C C . ARG A 1 84 ? 21.094 3.587 -5.793 1.00 14.55 81 ARG A C 1
ATOM 671 O O . ARG A 1 84 ? 21.399 4.663 -6.324 1.00 12.87 81 ARG A O 1
ATOM 679 N N . ILE A 1 85 ? 21.988 2.764 -5.233 1.00 12.85 82 ILE A N 1
ATOM 680 C CA . ILE A 1 85 ? 23.368 3.191 -4.940 1.00 12.55 82 ILE A CA 1
ATOM 681 C C . ILE A 1 85 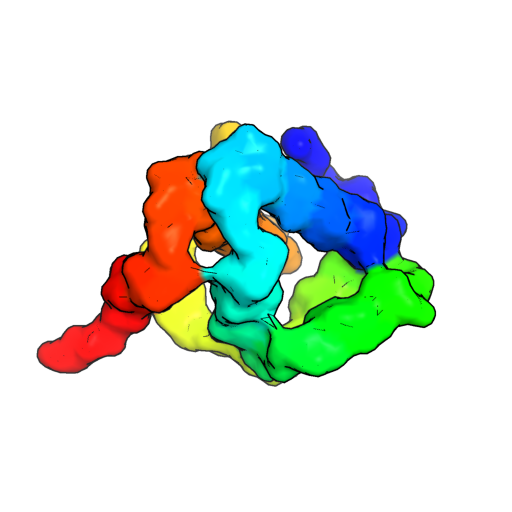? 24.101 3.580 -6.209 1.00 13.26 82 ILE A C 1
ATOM 682 O O . ILE A 1 85 ? 24.707 4.654 -6.289 1.00 13.06 82 ILE A O 1
ATOM 687 N N . GLU A 1 86 ? 23.998 2.720 -7.220 1.00 13.42 83 GLU A N 1
ATOM 688 C CA . GLU A 1 86 ? 24.655 2.956 -8.504 1.00 14.43 83 GLU A CA 1
ATOM 689 C C . GLU A 1 86 ? 24.130 4.197 -9.274 1.00 14.42 83 GLU A C 1
ATOM 690 O O . GLU A 1 86 ? 24.781 4.660 -10.204 1.00 14.15 83 GLU A O 1
ATOM 696 N N . GLU A 1 87 ? 22.981 4.734 -8.866 1.00 14.67 84 GLU A N 1
ATOM 697 C CA . GLU A 1 87 ? 22.406 5.935 -9.488 1.00 14.92 84 GLU A CA 1
ATOM 698 C C . GLU A 1 87 ? 22.622 7.213 -8.691 1.00 14.91 84 GLU A C 1
ATOM 699 O O . GLU A 1 87 ? 22.092 8.272 -9.058 1.00 14.56 84 GLU A O 1
ATOM 705 N N . ILE A 1 88 ? 23.381 7.125 -7.603 1.00 14.85 85 ILE A N 1
ATOM 706 C CA . ILE A 1 88 ? 23.670 8.309 -6.782 1.00 15.48 85 ILE A CA 1
ATOM 707 C C . ILE A 1 88 ? 24.690 9.215 -7.482 1.00 16.29 85 ILE A C 1
ATOM 708 O O . ILE A 1 88 ? 25.830 8.811 -7.725 1.00 15.88 85 ILE A O 1
ATOM 713 N N . ASP A 1 89 ? 24.282 10.447 -7.758 1.00 17.79 86 ASP A N 1
ATOM 714 C CA . ASP A 1 89 ? 25.116 11.382 -8.517 1.00 19.58 86 ASP A CA 1
ATOM 715 C C . ASP A 1 89 ? 26.310 11.930 -7.746 1.00 19.67 86 ASP A C 1
ATOM 716 O O . ASP A 1 89 ? 27.420 12.032 -8.288 1.00 19.77 86 ASP A O 1
ATOM 721 N N . ASP A 1 90 ? 26.062 12.278 -6.486 1.00 18.43 87 ASP A N 1
ATOM 722 C CA . ASP A 1 90 ? 27.076 12.803 -5.594 1.00 18.52 87 ASP A CA 1
ATOM 723 C C . ASP A 1 90 ? 28.040 11.661 -5.241 1.00 18.05 87 ASP A C 1
ATOM 724 O O . ASP A 1 90 ? 27.626 10.684 -4.591 1.00 17.13 87 ASP A O 1
ATOM 729 N N . PRO A 1 91 ? 29.317 11.774 -5.670 1.00 17.61 88 PRO A N 1
ATOM 730 C CA . PRO A 1 91 ? 30.277 10.696 -5.493 1.00 17.04 88 PRO A CA 1
ATOM 731 C C . PRO A 1 91 ? 30.608 10.402 -4.044 1.00 16.50 88 PRO A C 1
ATOM 732 O O . PRO A 1 91 ? 30.927 9.256 -3.703 1.00 16.06 88 PRO A O 1
ATOM 736 N N . LEU A 1 92 ? 30.553 11.426 -3.197 1.00 15.02 89 LEU A N 1
ATOM 737 C CA . LEU A 1 92 ? 30.837 11.219 -1.780 1.00 14.15 89 LEU A CA 1
ATOM 738 C C . LEU A 1 92 ? 29.691 10.446 -1.141 1.00 13.52 89 LEU A C 1
ATOM 739 O O . LEU A 1 92 ? 29.933 9.468 -0.442 1.00 13.37 89 LEU A O 1
ATOM 752 N N . GLN A 1 94 ? 27.758 8.501 -2.640 1.00 12.63 91 GLN A N 1
ATOM 753 C CA . GLN A 1 94 ? 27.742 7.161 -3.211 1.00 12.96 91 GLN A CA 1
ATOM 754 C C . GLN A 1 94 ? 28.644 6.193 -2.424 1.00 12.96 91 GLN A C 1
ATOM 755 O O . GLN A 1 94 ? 28.224 5.071 -2.159 1.00 12.33 91 GLN A O 1
ATOM 761 N N . GLU A 1 95 ? 29.843 6.630 -2.021 1.00 13.77 92 GLU A N 1
ATOM 762 C CA . GLU A 1 95 ? 30.759 5.806 -1.198 1.00 13.92 92 GLU A CA 1
ATOM 763 C C . GLU A 1 95 ? 30.162 5.552 0.186 1.00 14.09 92 GLU A C 1
ATOM 764 O O . GLU A 1 95 ? 30.280 4.456 0.732 1.00 13.90 92 GLU A O 1
ATOM 770 N N . ILE A 1 96 ? 29.526 6.578 0.746 1.00 13.00 93 ILE A N 1
ATOM 771 C CA . ILE A 1 96 ? 28.885 6.477 2.060 1.00 12.48 93 ILE A CA 1
ATOM 772 C C . ILE A 1 96 ? 27.785 5.413 2.005 1.00 12.23 93 ILE A C 1
ATOM 773 O O . ILE A 1 96 ? 27.669 4.579 2.910 1.00 11.55 93 ILE A O 1
ATOM 778 N N . ARG A 1 97 ? 26.981 5.448 0.946 1.00 11.71 94 ARG A N 1
ATOM 779 C CA . ARG A 1 97 ? 25.877 4.502 0.804 1.00 11.87 94 ARG A CA 1
ATOM 780 C C . ARG A 1 97 ? 26.389 3.103 0.504 1.00 12.04 94 ARG A C 1
ATOM 781 O O . ARG A 1 97 ? 25.757 2.136 0.899 1.00 11.57 94 ARG A O 1
ATOM 789 N N . ARG A 1 98 ? 27.536 2.986 -0.163 1.00 11.03 95 ARG A N 1
ATOM 790 C CA . ARG A 1 98 ? 28.138 1.646 -0.338 1.00 11.80 95 ARG A CA 1
ATOM 791 C C . ARG A 1 98 ? 28.533 1.057 1.018 1.00 11.80 95 ARG A C 1
ATOM 792 O O . ARG A 1 98 ? 28.282 -0.134 1.272 1.00 11.73 95 ARG A O 1
ATOM 800 N N . LEU A 1 99 ? 29.103 1.873 1.905 1.00 11.31 96 LEU A N 1
ATOM 801 C CA . LEU A 1 99 ? 29.330 1.367 3.289 1.00 12.23 96 LEU A CA 1
ATOM 802 C C . LEU A 1 99 ? 28.028 0.954 4.001 1.00 12.12 96 LEU A C 1
ATOM 803 O O . LEU A 1 99 ? 27.964 -0.100 4.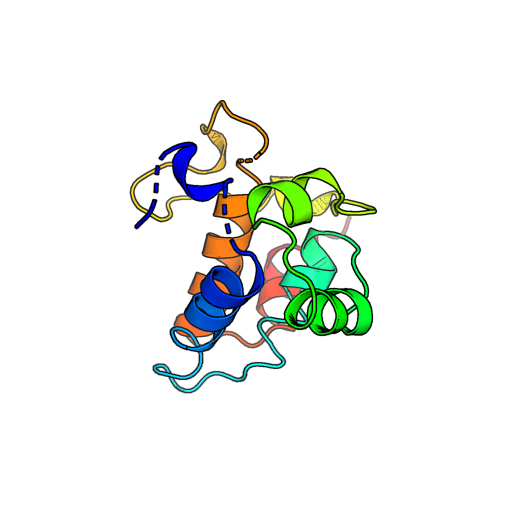670 1.00 11.67 96 LEU A O 1
ATOM 808 N N . ASP A 1 100 ? 26.983 1.760 3.842 1.00 12.26 97 ASP A N 1
ATOM 809 C CA . ASP A 1 100 ? 25.690 1.418 4.454 1.00 12.92 97 ASP A CA 1
ATOM 810 C C . ASP A 1 100 ? 25.196 0.060 3.983 1.00 13.01 97 ASP A C 1
ATOM 811 O O . ASP A 1 100 ? 24.605 -0.687 4.781 1.00 12.88 97 ASP A O 1
ATOM 816 N N . LYS A 1 101 ? 25.389 -0.241 2.691 1.00 12.22 98 LYS A N 1
ATOM 817 C CA . LYS A 1 101 ? 25.000 -1.536 2.123 1.00 12.08 98 LYS A CA 1
ATOM 818 C C . LYS A 1 101 ? 25.806 -2.674 2.760 1.00 11.50 98 LYS A C 1
ATOM 819 O O . LYS A 1 101 ? 25.233 -3.710 3.122 1.00 10.57 98 LYS A O 1
ATOM 825 N N . LEU A 1 102 ? 27.121 -2.483 2.915 1.00 10.26 99 LEU A N 1
ATOM 826 C CA . LEU A 1 102 ? 27.964 -3.523 3.525 1.00 11.65 99 LEU A CA 1
ATOM 827 C C . LEU A 1 102 ? 27.541 -3.801 4.974 1.00 11.84 99 LEU A C 1
ATOM 828 O O . LEU A 1 102 ? 27.507 -4.950 5.409 1.00 12.15 99 LEU A O 1
ATOM 833 N N . VAL A 1 103 ? 27.199 -2.733 5.692 1.00 11.00 100 VAL A N 1
ATOM 834 C CA . VAL A 1 103 ? 26.779 -2.812 7.074 1.00 11.93 100 VAL A CA 1
ATOM 835 C C . VAL A 1 103 ? 25.389 -3.435 7.140 1.00 12.27 100 VAL A C 1
ATOM 836 O O . VAL A 1 103 ? 25.087 -4.180 8.073 1.00 12.81 100 VAL A O 1
ATOM 840 N N . ASP A 1 104 ? 24.553 -3.148 6.147 1.00 12.30 101 ASP A N 1
ATOM 841 C CA . ASP A 1 104 ? 23.240 -3.827 6.095 1.00 13.00 101 ASP A CA 1
ATOM 842 C C . ASP A 1 104 ? 23.393 -5.345 6.004 1.00 12.92 101 ASP A C 1
ATOM 843 O O . ASP A 1 104 ? 22.694 -6.073 6.721 1.00 13.48 101 ASP A O 1
ATOM 848 N N . TRP A 1 105 ? 24.324 -5.830 5.178 1.00 13.54 102 TRP A N 1
ATOM 849 C CA . TRP A 1 105 ? 24.623 -7.270 5.161 1.00 13.66 102 TRP A CA 1
ATOM 850 C C . TRP A 1 105 ? 25.005 -7.795 6.547 1.00 12.62 102 TRP A C 1
ATOM 851 O O . TRP A 1 105 ? 24.547 -8.850 6.935 1.00 12.21 102 TRP A O 1
ATOM 862 N N . LEU A 1 106 ? 25.856 -7.069 7.272 1.00 12.32 103 LEU A N 1
ATOM 863 C CA . LEU A 1 106 ? 26.225 -7.466 8.639 1.00 12.10 103 LEU A CA 1
ATOM 864 C C . LEU A 1 106 ? 25.020 -7.519 9.600 1.00 13.00 103 LEU A C 1
ATOM 865 O O . LEU A 1 106 ? 24.913 -8.466 10.408 1.00 13.67 103 LEU A O 1
ATOM 870 N N . ALA A 1 107 ? 24.133 -6.516 9.526 1.00 13.74 104 ALA A N 1
ATOM 871 C CA . ALA A 1 107 ? 22.927 -6.459 10.371 1.00 15.13 104 ALA A CA 1
ATOM 872 C C . ALA A 1 107 ? 21.999 -7.601 10.027 1.00 16.11 104 ALA A C 1
ATOM 873 O O . ALA A 1 107 ? 21.223 -8.082 10.867 1.00 17.17 104 ALA A O 1
ATOM 875 N N . LYS A 1 108 ? 22.109 -8.055 8.783 1.00 16.58 105 LYS A N 1
ATOM 876 C CA . LYS A 1 108 ? 21.359 -9.185 8.310 1.00 17.64 105 LYS A CA 1
ATOM 877 C C . LYS A 1 108 ? 22.056 -10.540 8.522 1.00 17.91 105 LYS A C 1
ATOM 878 O O . LYS A 1 108 ? 21.578 -11.562 8.035 1.00 18.09 105 LYS A O 1
ATOM 884 N N . GLY A 1 109 ? 23.174 -10.552 9.247 1.00 17.53 106 GLY A N 1
ATOM 885 C CA . GLY A 1 109 ? 23.729 -11.824 9.731 1.00 17.38 106 GLY A CA 1
ATOM 886 C C . GLY A 1 109 ? 24.910 -12.381 8.941 1.00 17.20 106 GLY A C 1
ATOM 887 O O . GLY A 1 109 ? 25.416 -13.467 9.241 1.00 17.13 106 GLY A O 1
ATOM 888 N N . LYS A 1 110 ? 25.377 -11.656 7.940 1.00 16.43 107 LYS A N 1
ATOM 889 C CA . LYS A 1 110 ? 26.607 -12.083 7.249 1.00 16.22 107 LYS A CA 1
ATOM 890 C C . LYS A 1 110 ? 27.859 -11.788 8.076 1.00 15.65 107 LYS A C 1
ATOM 891 O O . LYS A 1 110 ? 27.934 -10.802 8.824 1.00 14.70 107 LYS A O 1
ATOM 897 N N . THR A 1 111 ? 28.870 -12.634 7.937 1.00 15.23 108 THR A N 1
ATOM 898 C CA . THR A 1 111 ? 30.143 -12.281 8.542 1.00 15.18 108 THR A CA 1
ATOM 899 C C . THR A 1 111 ? 30.849 -11.315 7.584 1.00 14.88 108 THR A C 1
ATOM 900 O O . THR A 1 111 ? 30.437 -11.147 6.419 1.00 13.55 108 THR A O 1
ATOM 904 N N . SER A 1 112 ? 31.917 -10.683 8.049 1.00 14.88 109 SER A N 1
ATOM 905 C CA . SER A 1 112 ? 32.660 -9.808 7.157 1.00 15.52 109 SER A CA 1
ATOM 906 C C . SER A 1 112 ? 33.300 -10.606 6.034 1.00 15.40 109 SER A C 1
ATOM 907 O O . SER A 1 112 ? 33.366 -10.128 4.899 1.00 14.13 109 SER A O 1
ATOM 910 N N . GLN A 1 113 ? 33.766 -11.825 6.333 1.00 16.28 110 GLN A N 1
ATOM 911 C CA A GLN A 1 113 ? 34.302 -12.734 5.308 0.50 16.49 110 GLN A CA 1
ATOM 912 C CA B GLN A 1 113 ? 34.313 -12.667 5.273 0.50 17.06 110 GLN A CA 1
ATOM 913 C C . GLN A 1 113 ? 33.259 -12.990 4.203 1.00 16.76 110 GLN A C 1
ATOM 914 O O . GLN A 1 113 ? 33.553 -12.913 2.996 1.00 16.66 110 GLN A O 1
ATOM 925 N N . GLN A 1 114 ? 32.024 -13.277 4.606 1.00 16.54 111 GLN A N 1
ATOM 926 C CA . GLN A 1 114 ? 30.936 -13.492 3.610 1.00 16.23 111 GLN A CA 1
ATOM 927 C C . GLN A 1 114 ? 30.618 -12.249 2.765 1.00 15.41 111 GLN A C 1
ATOM 928 O O . GLN A 1 114 ? 30.328 -12.335 1.564 1.00 14.05 111 GLN A O 1
ATOM 934 N N . VAL A 1 115 ? 30.662 -11.085 3.405 1.00 15.09 112 VAL A N 1
ATOM 935 C CA . VAL A 1 115 ? 30.458 -9.830 2.701 1.00 14.76 112 VAL A CA 1
ATOM 936 C C . VAL A 1 115 ? 31.551 -9.561 1.658 1.00 15.30 112 VAL A C 1
ATOM 937 O O . VAL A 1 115 ? 31.236 -9.225 0.507 1.00 14.92 112 VAL A O 1
ATOM 941 N N . LEU A 1 116 ? 32.816 -9.696 2.048 1.00 15.20 113 LEU A N 1
ATOM 942 C CA . LEU A 1 116 ? 33.920 -9.554 1.113 1.00 17.67 113 LEU A CA 1
ATOM 943 C C . LEU A 1 116 ? 33.817 -10.592 -0.004 1.00 18.48 113 LEU A C 1
ATOM 944 O O . LEU A 1 116 ? 34.032 -10.278 -1.175 1.00 18.54 113 LEU A O 1
ATOM 949 N N . GLU A 1 117 ? 33.472 -11.831 0.359 1.00 19.61 114 GLU A N 1
ATOM 950 C CA . GLU A 1 117 ? 33.361 -12.894 -0.642 1.00 21.05 114 GLU A CA 1
ATOM 951 C C . GLU A 1 117 ? 32.290 -12.574 -1.679 1.00 20.37 114 GLU A C 1
ATOM 952 O O . GLU A 1 117 ? 32.435 -12.921 -2.842 1.00 20.97 114 GLU A O 1
ATOM 958 N N . LYS A 1 118 ? 31.245 -11.871 -1.256 1.00 20.55 115 LYS A N 1
ATOM 959 C CA . LYS A 1 118 ? 30.169 -11.426 -2.139 1.00 20.71 115 LYS A CA 1
ATOM 960 C C . LYS A 1 118 ? 30.670 -10.487 -3.234 1.00 20.21 115 LYS A C 1
ATOM 961 O O . LYS A 1 118 ? 30.197 -10.541 -4.371 1.00 19.84 115 LYS A O 1
ATOM 967 N N . TYR A 1 119 ? 31.614 -9.615 -2.893 1.00 18.87 116 TYR A N 1
ATOM 968 C CA . TYR A 1 119 ? 31.964 -8.526 -3.793 1.00 17.74 116 TYR A CA 1
ATOM 969 C C . TYR A 1 119 ? 33.327 -8.697 -4.432 1.00 18.23 116 TYR A C 1
ATOM 970 O O . TYR A 1 119 ? 33.625 -8.036 -5.418 1.00 18.06 116 TYR A O 1
ATOM 979 N N . GLU A 1 120 ? 34.155 -9.576 -3.877 1.00 18.91 117 GLU A N 1
ATOM 980 C CA A GLU A 1 120 ? 35.451 -9.794 -4.492 0.50 18.81 117 GLU A CA 1
ATOM 981 C CA B GLU A 1 120 ? 35.484 -9.898 -4.426 0.50 19.79 117 GLU A CA 1
ATOM 982 C C . GLU A 1 120 ? 35.235 -10.669 -5.727 1.00 19.05 117 GLU A C 1
ATOM 983 O O . GLU A 1 120 ? 34.595 -11.720 -5.696 1.00 20.69 117 GLU A O 1
ATOM 994 N N . LYS A 1 121 ? 35.677 -10.161 -6.865 1.00 16.87 118 LYS A N 1
ATOM 995 C CA . LYS A 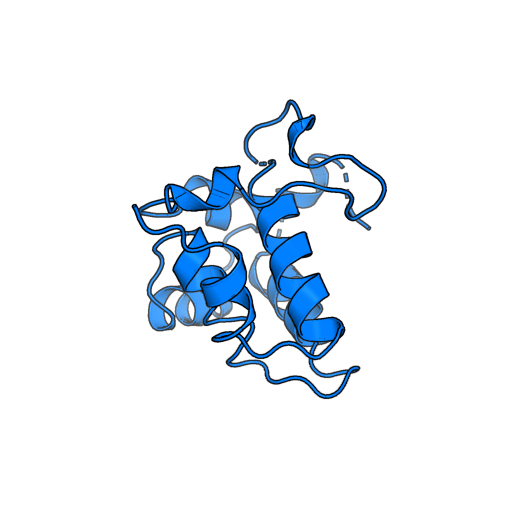1 121 ? 35.410 -10.868 -8.102 1.00 15.54 118 LYS A CA 1
ATOM 996 C C . LYS A 1 121 ? 36.711 -11.430 -8.653 1.00 14.93 118 LYS A C 1
ATOM 997 O O . LYS A 1 121 ? 37.717 -10.731 -8.671 1.00 15.29 118 LYS A O 1
ATOM 1003 N N . HIS A 1 122 ? 36.682 -12.686 -9.077 1.00 14.03 119 HIS A N 1
ATOM 1004 C CA . HIS A 1 122 ? 37.868 -13.342 -9.669 1.00 13.62 119 HIS A CA 1
ATOM 1005 C C . HIS A 1 122 ? 37.627 -13.633 -11.134 1.00 12.45 119 HIS A C 1
ATOM 1006 O O . HIS A 1 122 ? 36.490 -13.876 -11.523 1.00 11.44 119 HIS A O 1
ATOM 1013 N N . LYS A 1 123 ? 38.698 -13.598 -11.934 1.00 11.58 120 LYS A N 1
ATOM 1014 C CA . LYS A 1 123 ? 38.632 -13.987 -13.351 1.00 11.72 120 LYS A CA 1
ATOM 1015 C C . LYS A 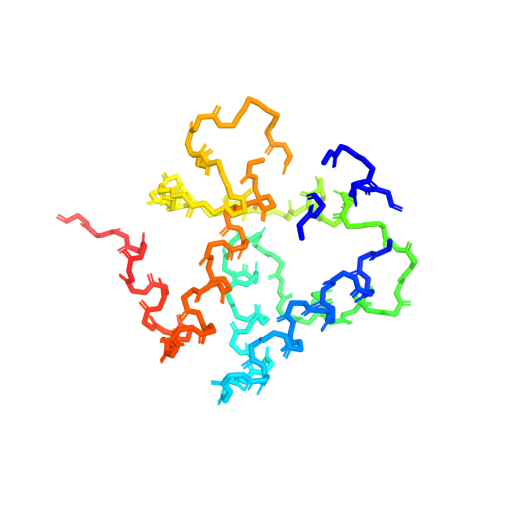1 123 ? 38.254 -15.446 -13.486 1.00 11.73 120 LYS A C 1
ATOM 1016 O O . LYS A 1 123 ? 37.723 -15.876 -14.514 1.00 11.27 120 LYS A O 1
#

Secondary structure (DSSP, 8-state):
---GGGG--HHHHHHHHHHHHHHTT--HHHHHHHHHHHH---HHHHHHHTTS---HHHHHHT-S---GGGGG--SEETTEEGGG--S---HHHHHHHHHHHHHTT--HHHHHHHH----

Sequence (119 aa):
NASQKLYNKFAAVYLALIAKKVERKGGKKAESSVHQQVTSWLTGYEVSDVLACLDRDDVTYGDFFRQAPYYVPERIAITGKICGVRIEEIDDPLQEIRRLDKLVDWLAKGKTSQQQVLEKYEEKHK

Nearest PDB structures (foldseek):
  3c9p-assembly1_A  TM=1.009E+00  e=6.588E-19  Streptococcus pneumoniae TIGR4
  7kr3-assembly1_A  TM=2.509E-01  e=8.396E+00  Homo sapiens